Protein AF-L5LW87-F1 (afdb_monomer_lite)

pLDDT: mean 79.56, std 14.37, range [45.22, 96.38]

Sequence (84 aa):
MEMEVFLDVRIGDKDVGRIVIGLFGKVVPKTVDNFVALATGETVVHSIELQATDGHDRPLTDCSIVNSGKIDVKTPFVVEVPDW

Secondary structure (DSSP, 8-state):
-EEEEEEEEEETTEEEEEEEEEEE-S-TTHHHHHHHHHHHH-HHHHHHHTS-B-TTS-BSS-EEEEEEEEE--SS---------

InterPro domains:
  IPR002130 Cyclophilin-type peptidyl-prolyl cis-trans isomerase domain [PF00160] (7-40)
  IPR002130 Cyclophilin-type peptidyl-prolyl cis-trans isomerase domain [PS50072] (6-56)
  IPR029000 Cyclophilin-like domain superfamily [G3DSA:2.40.100.10] (1-44)
  IPR029000 Cyclophilin-like domain superfamily [SSF50891] (5-46)

Radius of gyration: 15.62 Å; chains: 1; bounding box: 29×25×45 Å

Foldseek 3Di:
DKKKKKFFKDWAPDGPGIDIQIDDDDDPPVVVVSVVCSCPPDPSNVVVVPADADPVRHGPIDMDGPDMDIDDDPDDDDDPDPDD

Structure (mmCIF, N/CA/C/O backbone):
data_AF-L5LW87-F1
#
_entry.id   AF-L5LW87-F1
#
loop_
_atom_site.group_PDB
_atom_site.id
_atom_site.type_symbol
_atom_site.label_atom_id
_atom_site.label_alt_id
_atom_site.label_comp_id
_atom_site.label_asym_id
_atom_site.label_entity_id
_atom_site.label_seq_id
_atom_site.pdbx_PDB_ins_code
_atom_site.Cartn_x
_atom_site.Cartn_y
_atom_site.Cartn_z
_atom_site.occupancy
_atom_site.B_iso_or_equiv
_atom_site.auth_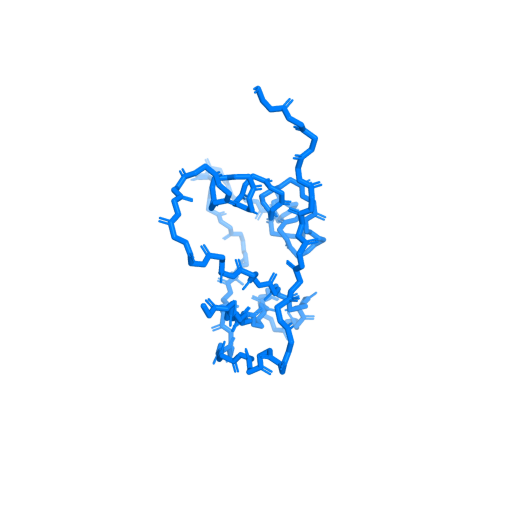seq_id
_atom_site.auth_comp_id
_atom_site.auth_asym_id
_atom_site.auth_atom_id
_atom_site.pdbx_PDB_model_num
ATOM 1 N N . MET A 1 1 ? -16.871 0.848 19.287 1.00 55.62 1 MET A N 1
ATOM 2 C CA . MET A 1 1 ? -16.941 -0.120 18.181 1.00 55.62 1 MET A CA 1
ATOM 3 C C . MET A 1 1 ? -15.633 0.012 17.457 1.00 55.62 1 MET A C 1
ATOM 5 O O . MET A 1 1 ? -15.273 1.129 17.097 1.00 55.62 1 MET A O 1
ATOM 9 N N . GLU A 1 2 ? -14.895 -1.076 17.385 1.00 68.12 2 GLU A N 1
ATOM 10 C CA . GLU A 1 2 ? -13.750 -1.143 16.495 1.00 68.12 2 GLU A CA 1
ATOM 11 C C . GLU A 1 2 ? -14.277 -1.571 15.137 1.00 68.12 2 GLU A C 1
ATOM 13 O O . GLU A 1 2 ? -15.288 -2.270 15.054 1.00 68.12 2 GLU A O 1
ATOM 18 N N . MET A 1 3 ? -13.675 -1.040 14.090 1.00 71.31 3 MET A N 1
ATOM 19 C CA . MET A 1 3 ? -14.018 -1.351 12.713 1.00 71.31 3 MET A CA 1
ATOM 20 C C . MET A 1 3 ? -12.712 -1.548 11.978 1.00 71.31 3 MET A C 1
ATOM 22 O O . MET A 1 3 ? -11.752 -0.837 12.252 1.00 71.31 3 MET A O 1
ATOM 26 N N . GLU A 1 4 ? -12.685 -2.446 11.016 1.00 83.19 4 GLU A N 1
ATOM 27 C CA . GLU A 1 4 ? -11.573 -2.528 10.084 1.00 83.19 4 GLU A CA 1
ATOM 28 C C . GLU A 1 4 ? -12.067 -2.168 8.691 1.00 83.19 4 GLU A C 1
ATOM 30 O O . GLU A 1 4 ? -13.225 -2.397 8.326 1.00 83.19 4 GLU A O 1
ATOM 35 N N . VAL A 1 5 ? -11.185 -1.576 7.901 1.00 84.06 5 VAL A N 1
ATOM 36 C CA . VAL A 1 5 ? -11.381 -1.423 6.462 1.00 84.06 5 VAL A CA 1
ATOM 37 C C . VAL A 1 5 ? -10.200 -2.032 5.736 1.00 84.06 5 VAL A C 1
ATOM 39 O O . VAL A 1 5 ? -9.105 -2.117 6.286 1.00 84.06 5 VAL A O 1
ATOM 42 N N . PHE A 1 6 ? -10.417 -2.456 4.499 1.00 89.81 6 PHE A N 1
ATOM 43 C CA . PHE A 1 6 ? -9.341 -2.950 3.655 1.00 89.81 6 PHE A CA 1
ATOM 44 C C . PHE A 1 6 ? -9.302 -2.232 2.316 1.00 89.81 6 PHE A C 1
ATOM 46 O O . PHE A 1 6 ? -10.341 -1.799 1.811 1.00 89.81 6 PHE A O 1
ATOM 53 N N . LEU A 1 7 ? -8.103 -2.165 1.743 1.00 92.81 7 LEU A N 1
ATOM 54 C CA . LEU A 1 7 ? -7.817 -1.654 0.409 1.00 92.81 7 LEU A CA 1
ATOM 55 C C . LEU A 1 7 ? -6.981 -2.701 -0.335 1.00 92.81 7 LEU A C 1
ATOM 57 O O . LEU A 1 7 ? -5.861 -2.989 0.079 1.00 92.81 7 LEU A O 1
ATOM 61 N N . ASP A 1 8 ? -7.507 -3.266 -1.418 1.00 93.94 8 ASP A N 1
ATOM 62 C CA . ASP A 1 8 ? -6.731 -4.111 -2.331 1.00 93.94 8 ASP A CA 1
ATOM 63 C C . ASP A 1 8 ? -6.040 -3.215 -3.354 1.00 93.94 8 ASP A C 1
ATOM 65 O O . ASP A 1 8 ? -6.699 -2.442 -4.055 1.00 93.94 8 ASP A O 1
ATOM 69 N N . VAL A 1 9 ? -4.717 -3.311 -3.433 1.00 94.81 9 VAL A N 1
ATOM 70 C CA . VAL A 1 9 ? -3.877 -2.433 -4.244 1.00 94.81 9 VAL A CA 1
ATOM 71 C C . VAL A 1 9 ? -3.307 -3.195 -5.433 1.00 94.81 9 VAL A C 1
ATOM 73 O O . VAL A 1 9 ? -2.827 -4.327 -5.312 1.00 94.81 9 VAL A O 1
ATOM 76 N N . ARG A 1 10 ? -3.323 -2.531 -6.588 1.00 96.38 10 ARG A N 1
ATOM 77 C CA . ARG A 1 10 ? -2.728 -2.983 -7.841 1.00 96.38 10 ARG A CA 1
ATOM 78 C C . ARG A 1 10 ? -1.742 -1.946 -8.357 1.00 96.38 10 ARG A C 1
ATO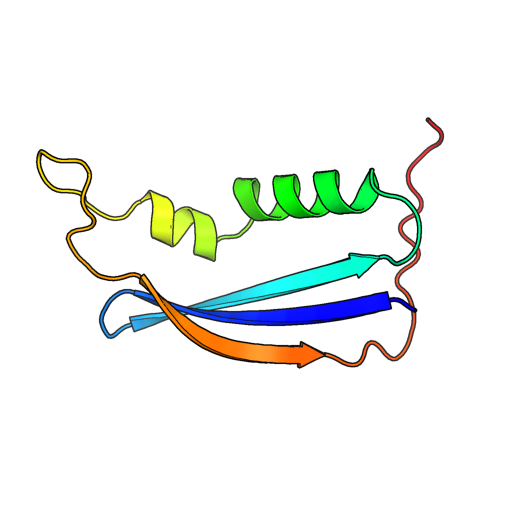M 80 O O . ARG A 1 10 ? -2.045 -0.757 -8.361 1.00 96.38 10 ARG A O 1
ATOM 87 N N . ILE A 1 11 ? -0.601 -2.419 -8.845 1.00 95.12 11 ILE A N 1
ATOM 88 C CA . ILE A 1 11 ? 0.389 -1.618 -9.564 1.00 95.12 11 ILE A CA 1
ATOM 89 C C . ILE A 1 11 ? 0.436 -2.120 -11.010 1.00 95.12 11 ILE A C 1
ATOM 91 O O . ILE A 1 11 ? 0.815 -3.267 -11.260 1.00 95.12 11 ILE A O 1
ATOM 95 N N . GLY A 1 12 ? 0.021 -1.281 -11.960 1.00 93.88 12 GLY A N 1
ATOM 96 C CA . GLY A 1 12 ? -0.175 -1.673 -13.356 1.00 93.88 12 GLY A CA 1
ATOM 97 C C . GLY A 1 12 ? -1.205 -2.796 -13.458 1.00 93.88 12 GLY A C 1
ATOM 98 O O . GLY A 1 12 ? -2.341 -2.636 -13.024 1.00 93.88 12 GLY A O 1
ATOM 99 N N . ASP A 1 13 ? -0.786 -3.957 -13.959 1.00 93.69 13 ASP A N 1
ATOM 100 C CA . ASP A 1 13 ? -1.634 -5.154 -14.063 1.00 93.69 13 ASP A CA 1
ATOM 101 C C . ASP A 1 13 ? -1.405 -6.167 -12.927 1.00 93.69 13 ASP A C 1
ATOM 103 O O . ASP A 1 13 ? -1.974 -7.260 -12.937 1.00 93.69 13 ASP A O 1
ATOM 107 N N . LYS A 1 14 ? -0.560 -5.839 -11.940 1.00 94.75 14 LYS A N 1
ATOM 108 C CA . LYS A 1 14 ? -0.171 -6.760 -10.867 1.00 94.75 14 LYS A CA 1
ATOM 109 C C . LYS A 1 14 ? -0.850 -6.413 -9.547 1.00 94.75 14 LYS A C 1
ATOM 111 O O . LYS A 1 14 ? -0.629 -5.336 -8.997 1.00 94.75 14 LYS A O 1
ATOM 116 N N . ASP A 1 15 ? -1.596 -7.364 -8.991 1.00 95.81 15 ASP A N 1
ATOM 117 C CA . ASP A 1 15 ? -2.086 -7.281 -7.612 1.00 95.81 15 ASP A CA 1
ATOM 118 C C . ASP A 1 15 ? -0.901 -7.375 -6.643 1.00 95.81 15 ASP A C 1
ATOM 120 O O . ASP A 1 15 ? -0.140 -8.347 -6.666 1.00 95.81 15 ASP A O 1
ATOM 124 N N . VAL A 1 16 ? -0.711 -6.339 -5.823 1.00 93.75 16 VAL A N 1
ATOM 125 C CA . VAL A 1 16 ? 0.459 -6.223 -4.935 1.00 93.75 16 VAL A CA 1
ATOM 126 C C . VAL A 1 16 ? 0.141 -6.526 -3.480 1.00 93.75 16 VAL A C 1
ATOM 128 O O . VAL A 1 16 ? 1.040 -6.905 -2.734 1.00 93.75 16 VAL A O 1
ATOM 131 N N . GLY A 1 17 ? -1.127 -6.434 -3.079 1.00 92.38 17 GLY A N 1
ATOM 132 C CA . GLY A 1 17 ? -1.564 -6.876 -1.761 1.00 92.38 17 GLY A CA 1
ATOM 133 C C . GLY A 1 17 ? -2.760 -6.104 -1.226 1.00 92.38 17 GLY A C 1
ATOM 134 O O . GLY A 1 17 ? -3.368 -5.295 -1.925 1.00 92.38 17 GLY A O 1
ATOM 135 N N . ARG A 1 18 ? -3.080 -6.369 0.040 1.00 91.81 18 ARG A N 1
ATOM 136 C CA . ARG A 1 18 ? -4.167 -5.736 0.785 1.00 91.81 18 ARG A CA 1
ATOM 137 C C . ARG A 1 18 ? -3.593 -4.949 1.951 1.00 91.81 18 ARG A C 1
ATOM 139 O O . ARG A 1 18 ? -2.856 -5.512 2.750 1.00 91.81 18 ARG A O 1
ATOM 146 N N . ILE A 1 19 ? -4.001 -3.695 2.084 1.00 89.06 19 ILE A N 1
ATOM 147 C CA . ILE A 1 19 ? -3.778 -2.889 3.284 1.00 89.06 19 ILE A CA 1
ATOM 148 C C . ILE A 1 19 ? -5.007 -3.054 4.178 1.00 89.06 19 ILE A C 1
ATOM 150 O O . ILE A 1 19 ? -6.126 -2.843 3.709 1.00 89.06 19 ILE A O 1
ATOM 154 N N . VAL A 1 20 ? -4.818 -3.430 5.445 1.00 84.94 20 VAL A N 1
ATOM 155 C CA . VAL A 1 20 ? -5.894 -3.508 6.449 1.00 84.94 20 VAL A CA 1
ATOM 156 C C . VAL A 1 20 ? -5.691 -2.401 7.473 1.00 84.94 20 VAL A C 1
ATOM 158 O O . VAL A 1 20 ? -4.612 -2.250 8.032 1.00 84.94 20 VAL A O 1
ATOM 161 N N . ILE A 1 21 ? -6.735 -1.612 7.711 1.00 81.38 21 ILE A N 1
ATOM 162 C CA . ILE A 1 21 ? -6.687 -0.434 8.571 1.00 81.38 21 ILE A CA 1
ATOM 163 C C . ILE A 1 21 ? -7.696 -0.608 9.700 1.00 81.38 21 ILE A C 1
ATOM 165 O O . ILE A 1 21 ? -8.909 -0.572 9.475 1.00 81.38 21 ILE A O 1
ATOM 169 N N . GLY A 1 22 ? -7.189 -0.758 10.923 1.00 77.44 22 GLY A N 1
ATOM 170 C CA . GLY A 1 22 ? -7.999 -0.695 12.136 1.00 77.44 22 GLY A CA 1
ATOM 171 C C . GLY A 1 22 ? -8.466 0.733 12.429 1.00 77.44 22 GLY A C 1
ATOM 172 O O . GLY A 1 22 ? -7.699 1.692 12.342 1.00 77.44 22 GLY A O 1
ATOM 173 N N . LEU A 1 23 ? -9.733 0.886 12.801 1.00 73.31 23 LEU A N 1
ATOM 174 C CA . LEU A 1 23 ? -10.369 2.139 13.194 1.00 73.31 23 LEU A CA 1
ATOM 175 C C . LEU A 1 23 ? -10.829 2.023 14.653 1.00 73.31 23 LEU A C 1
ATOM 177 O O . LEU A 1 23 ? -11.855 1.410 14.963 1.00 73.31 23 LEU A O 1
ATOM 181 N N . PHE A 1 24 ? -10.071 2.644 15.558 1.00 71.69 24 PHE A N 1
ATOM 182 C CA . PHE A 1 24 ? -10.374 2.673 16.989 1.00 71.69 24 PHE A CA 1
ATOM 183 C C . PHE A 1 24 ? -11.234 3.894 17.334 1.00 71.69 24 PHE A C 1
ATOM 185 O O . PHE A 1 24 ? -10.771 5.035 17.352 1.00 71.69 24 PHE A O 1
ATOM 192 N N . GLY A 1 25 ? -12.515 3.680 17.630 1.00 59.38 25 GLY A N 1
ATOM 193 C CA . GLY A 1 25 ? -13.407 4.774 18.010 1.00 59.38 25 GLY A CA 1
ATOM 194 C C . GLY A 1 25 ? -13.224 5.222 19.465 1.00 59.38 25 GLY A C 1
ATOM 195 O O . GLY A 1 25 ? -13.775 4.560 20.343 1.00 59.38 25 GLY A O 1
ATOM 196 N N . LYS A 1 26 ? -12.540 6.364 19.706 1.00 58.09 26 LYS A N 1
ATOM 197 C CA . LYS A 1 26 ? -13.098 7.539 20.440 1.00 58.09 26 LYS A CA 1
ATOM 198 C C . LYS A 1 26 ? -12.170 8.745 20.722 1.00 58.09 26 LYS A C 1
ATOM 200 O O . LYS A 1 26 ? -12.726 9.782 21.060 1.00 58.09 26 LYS A O 1
ATOM 205 N N . VAL A 1 27 ? -10.840 8.706 20.583 1.00 55.94 27 VAL A N 1
ATOM 206 C CA . VAL A 1 27 ? -9.975 9.907 20.759 1.00 55.94 27 VAL A CA 1
ATOM 207 C C . VAL A 1 27 ? -8.757 9.793 19.833 1.00 55.94 27 VAL A C 1
ATOM 209 O O . VAL A 1 27 ? -8.235 8.697 19.644 1.00 55.94 27 VAL A O 1
ATOM 212 N N . VAL A 1 28 ? -8.332 10.909 19.233 1.00 56.59 28 VAL A N 1
ATOM 213 C CA . VAL A 1 28 ? -7.472 10.978 18.031 1.00 56.59 28 VAL A CA 1
ATOM 214 C C . VAL A 1 28 ? -5.945 11.096 18.295 1.00 56.59 28 VAL A C 1
ATOM 216 O O . VAL A 1 28 ? -5.300 11.917 17.654 1.00 56.59 28 VAL A O 1
ATOM 219 N N . PRO A 1 29 ? -5.326 10.325 19.213 1.00 62.66 29 PRO A N 1
ATOM 220 C CA . PRO A 1 29 ? -3.904 9.969 19.071 1.00 62.66 29 PRO A CA 1
ATOM 221 C C . PRO A 1 29 ? -3.701 8.594 18.415 1.00 62.66 29 PRO A C 1
ATOM 223 O O . PRO A 1 29 ? -2.856 8.452 17.540 1.00 62.66 29 PRO A O 1
ATOM 226 N N . LYS A 1 30 ? -4.566 7.610 18.700 1.00 65.38 30 LYS A N 1
ATOM 227 C CA . LYS A 1 30 ? -4.441 6.242 18.149 1.00 65.38 30 LYS A CA 1
ATOM 228 C C . LYS A 1 30 ? -4.593 6.175 16.625 1.00 65.38 30 LYS A C 1
ATOM 230 O O . LYS A 1 30 ? -4.011 5.319 15.972 1.00 65.38 30 LYS A O 1
ATOM 235 N N . THR A 1 31 ? -5.370 7.089 16.043 1.00 67.88 31 THR A N 1
ATOM 236 C CA . THR A 1 31 ? -5.498 7.213 14.582 1.00 67.88 31 THR A CA 1
ATOM 237 C C . THR A 1 31 ? -4.196 7.688 13.937 1.00 67.88 31 THR A C 1
ATOM 239 O O . THR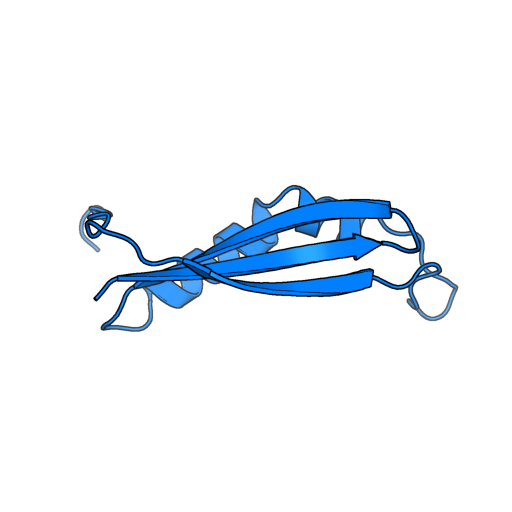 A 1 31 ? -3.877 7.250 12.835 1.00 67.88 31 THR A O 1
ATOM 242 N N . VAL A 1 32 ? -3.452 8.571 14.613 1.00 65.75 32 VAL A N 1
ATOM 243 C CA . VAL A 1 32 ? -2.169 9.086 14.118 1.00 65.75 32 VAL A CA 1
ATOM 244 C C . VAL A 1 32 ? -1.129 7.972 14.145 1.00 65.75 32 VAL A C 1
ATOM 246 O O . VAL A 1 32 ? -0.496 7.730 13.124 1.00 65.75 32 VAL A O 1
ATOM 249 N N . ASP A 1 33 ? -1.038 7.228 15.249 1.00 69.00 33 ASP A N 1
ATOM 250 C CA . ASP A 1 33 ? -0.126 6.084 15.360 1.00 69.00 33 ASP A CA 1
ATOM 251 C C . ASP A 1 33 ? -0.442 4.996 14.326 1.00 69.00 33 ASP A C 1
ATOM 253 O O . ASP A 1 33 ? 0.468 4.494 13.669 1.00 69.00 33 ASP A O 1
ATOM 257 N N . ASN A 1 34 ? -1.727 4.691 14.097 1.00 67.75 34 ASN A N 1
ATOM 258 C CA . ASN A 1 34 ? -2.132 3.770 13.031 1.00 67.75 34 ASN A CA 1
ATOM 259 C C . ASN A 1 34 ? -1.679 4.258 11.652 1.00 67.75 34 ASN A C 1
ATOM 261 O O . ASN A 1 34 ? -1.179 3.467 10.8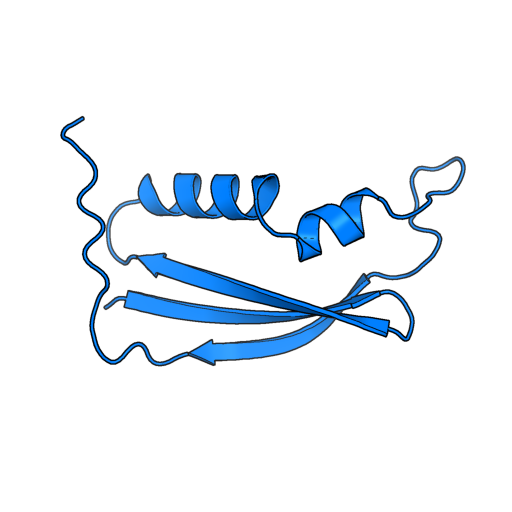59 1.00 67.75 34 ASN A O 1
ATOM 265 N N . PHE A 1 35 ? -1.838 5.547 11.348 1.00 70.69 35 PHE A N 1
ATOM 266 C CA . PHE A 1 35 ? -1.430 6.082 10.052 1.00 70.69 35 PHE A CA 1
ATOM 267 C C . PHE A 1 35 ? 0.094 6.067 9.876 1.00 70.69 35 PHE A C 1
ATOM 269 O O . PHE A 1 35 ? 0.578 5.709 8.806 1.00 70.69 35 PHE A O 1
ATOM 276 N N . VAL A 1 36 ? 0.853 6.391 10.928 1.00 69.19 36 VAL A N 1
ATOM 277 C CA . VAL A 1 36 ? 2.322 6.313 10.918 1.00 69.19 36 VAL A CA 1
ATOM 278 C C . VAL A 1 36 ? 2.787 4.868 10.741 1.00 69.19 36 VAL A C 1
ATOM 280 O O . VAL A 1 36 ? 3.658 4.618 9.912 1.00 69.19 36 VAL A O 1
ATOM 283 N N . ALA A 1 37 ? 2.189 3.908 11.450 1.00 70.75 37 ALA A N 1
ATOM 284 C CA . ALA A 1 37 ? 2.512 2.489 11.305 1.00 70.75 37 ALA A CA 1
ATOM 285 C C . ALA A 1 37 ? 2.221 1.974 9.887 1.00 70.75 37 ALA A C 1
ATOM 287 O O . ALA A 1 37 ? 3.055 1.290 9.301 1.00 70.75 37 ALA A O 1
ATOM 288 N N . LEU A 1 38 ? 1.087 2.361 9.295 1.00 72.38 38 LEU A N 1
ATOM 289 C CA . LEU A 1 38 ? 0.769 2.029 7.904 1.00 72.38 38 LEU A CA 1
ATOM 290 C C . LEU A 1 38 ? 1.789 2.631 6.932 1.00 72.38 38 LEU A C 1
ATOM 292 O O . LEU A 1 38 ? 2.302 1.926 6.067 1.00 72.38 38 LEU A O 1
ATOM 296 N N . ALA A 1 39 ? 2.113 3.915 7.095 1.00 64.69 39 ALA A N 1
ATOM 297 C CA . ALA A 1 39 ? 3.056 4.617 6.231 1.00 64.69 39 ALA A CA 1
ATOM 298 C C . ALA A 1 39 ? 4.494 4.080 6.340 1.00 64.69 39 ALA A C 1
ATOM 300 O O . ALA A 1 39 ? 5.259 4.218 5.396 1.00 64.69 39 ALA A O 1
ATOM 301 N N . THR A 1 40 ? 4.873 3.475 7.471 1.00 71.31 40 THR A N 1
ATOM 302 C CA . THR A 1 40 ? 6.261 3.047 7.733 1.00 71.31 40 THR A CA 1
ATOM 303 C C . THR A 1 40 ? 6.474 1.533 7.739 1.00 71.31 40 THR A C 1
ATOM 305 O O . THR A 1 40 ? 7.619 1.091 7.674 1.00 71.31 40 THR A O 1
ATOM 308 N N . GLY A 1 41 ? 5.410 0.729 7.830 1.00 66.62 41 GLY A N 1
ATOM 309 C CA . GLY A 1 41 ? 5.506 -0.711 8.095 1.00 66.62 41 GLY A CA 1
ATOM 310 C C . GLY A 1 41 ? 4.834 -1.626 7.072 1.00 66.62 41 GLY A C 1
ATOM 311 O O . GLY A 1 41 ? 5.129 -2.821 7.054 1.00 66.62 41 GLY A O 1
ATOM 312 N N . GLU A 1 42 ? 3.953 -1.112 6.209 1.00 80.94 42 GLU A N 1
ATOM 313 C CA . GLU A 1 42 ? 3.227 -1.965 5.265 1.00 80.94 42 GLU A CA 1
ATOM 314 C C . GLU A 1 42 ? 4.038 -2.257 4.001 1.00 80.94 42 GLU A C 1
ATOM 316 O O . GLU A 1 42 ? 4.458 -1.363 3.265 1.00 80.94 42 GLU A O 1
ATOM 321 N N . THR A 1 43 ? 4.195 -3.546 3.688 1.00 83.50 43 THR A N 1
ATOM 322 C CA . THR A 1 43 ? 4.949 -4.008 2.506 1.00 83.50 43 THR A CA 1
ATOM 323 C C . THR A 1 43 ? 4.366 -3.456 1.202 1.00 83.50 43 THR A C 1
ATOM 325 O O . THR A 1 43 ? 5.098 -3.197 0.244 1.00 83.50 43 THR A O 1
ATOM 328 N N . VAL A 1 44 ? 3.046 -3.242 1.161 1.00 85.31 44 VAL A N 1
ATOM 329 C CA . VAL A 1 44 ? 2.370 -2.628 0.013 1.00 85.31 44 VAL A CA 1
ATOM 330 C C . VAL A 1 44 ? 2.805 -1.172 -0.163 1.00 85.31 44 VAL A C 1
ATOM 332 O O . VAL A 1 44 ? 3.116 -0.783 -1.283 1.00 85.31 44 VAL A O 1
ATOM 335 N N . VAL A 1 45 ? 2.899 -0.389 0.918 1.00 87.38 45 VAL A N 1
ATOM 336 C CA . VAL A 1 45 ? 3.359 1.011 0.863 1.00 87.38 45 VAL A CA 1
ATOM 337 C C . VAL A 1 45 ? 4.801 1.069 0.378 1.00 87.38 45 VAL A C 1
ATOM 339 O O . VAL A 1 45 ? 5.098 1.800 -0.561 1.00 87.38 45 VAL A O 1
ATOM 342 N N . HIS A 1 46 ? 5.665 0.196 0.895 1.00 86.88 46 HIS A N 1
ATOM 343 C CA . HIS A 1 46 ? 7.046 0.116 0.425 1.00 86.88 46 HIS A CA 1
ATOM 344 C C . HIS A 1 46 ? 7.146 -0.258 -1.065 1.00 86.88 46 HIS A C 1
ATOM 346 O O . HIS A 1 46 ? 7.987 0.256 -1.798 1.00 86.88 46 HIS A O 1
ATOM 352 N N . SER A 1 47 ? 6.249 -1.123 -1.547 1.00 87.44 47 SER A N 1
ATOM 353 C CA . SER A 1 47 ? 6.186 -1.491 -2.968 1.00 87.44 47 SER A CA 1
ATOM 354 C C . SER A 1 47 ? 5.776 -0.318 -3.866 1.00 87.44 47 SER A C 1
ATOM 356 O O . SER A 1 47 ? 6.196 -0.271 -5.020 1.00 87.44 47 SER A O 1
ATOM 358 N N . ILE A 1 48 ? 4.970 0.614 -3.348 1.00 88.75 48 ILE A N 1
ATOM 359 C CA . ILE A 1 48 ? 4.577 1.848 -4.042 1.00 88.75 48 ILE A CA 1
ATOM 360 C C . ILE A 1 48 ? 5.738 2.851 -4.032 1.00 88.75 48 ILE A C 1
ATOM 362 O O . ILE A 1 48 ? 6.066 3.422 -5.066 1.00 88.75 48 ILE A O 1
ATOM 366 N N . GLU A 1 49 ? 6.402 3.037 -2.891 1.00 87.31 49 GLU A N 1
ATOM 367 C CA . GLU A 1 49 ? 7.532 3.970 -2.755 1.00 87.31 49 GLU A CA 1
ATOM 368 C C . GLU A 1 49 ? 8.734 3.598 -3.632 1.00 87.31 49 GLU A C 1
ATOM 370 O O . GLU A 1 49 ? 9.446 4.472 -4.118 1.00 87.31 49 GLU A O 1
ATOM 375 N N . LEU A 1 50 ? 8.961 2.302 -3.858 1.00 89.25 50 LEU A N 1
ATOM 376 C CA . LEU A 1 50 ? 10.046 1.806 -4.708 1.00 89.25 50 LEU A CA 1
ATOM 377 C C . LEU A 1 50 ? 9.724 1.848 -6.212 1.00 89.25 50 LEU A C 1
ATOM 379 O O . LEU A 1 50 ? 10.524 1.366 -7.022 1.00 89.25 50 LEU A O 1
ATOM 383 N N . GLN A 1 51 ? 8.568 2.383 -6.615 1.00 90.06 51 GLN A N 1
ATOM 384 C CA . GLN A 1 51 ? 8.244 2.520 -8.029 1.00 90.06 51 GLN A CA 1
ATOM 385 C C . GLN A 1 51 ? 9.163 3.533 -8.714 1.00 90.06 51 GLN A C 1
ATOM 387 O O . GLN A 1 51 ? 9.470 4.600 -8.191 1.00 90.06 51 GLN A O 1
ATOM 392 N N . ALA A 1 52 ? 9.578 3.206 -9.937 1.00 94.19 52 ALA A N 1
ATOM 393 C CA . ALA A 1 52 ? 10.339 4.132 -10.758 1.00 94.19 52 ALA A CA 1
ATOM 394 C C . ALA A 1 52 ? 9.479 5.347 -11.142 1.00 94.19 52 ALA A C 1
ATOM 396 O O . ALA A 1 52 ? 8.323 5.196 -11.559 1.00 94.19 52 ALA A O 1
ATOM 397 N N . THR A 1 53 ? 10.077 6.533 -11.051 1.00 94.50 53 THR A N 1
ATOM 398 C CA . THR A 1 53 ? 9.485 7.799 -11.482 1.00 94.50 53 THR A CA 1
ATOM 399 C C . THR A 1 53 ? 10.233 8.385 -12.678 1.00 94.50 53 THR A C 1
ATOM 401 O O . THR A 1 53 ? 11.376 8.022 -12.970 1.00 94.50 53 THR A O 1
ATOM 404 N N . ASP A 1 54 ? 9.564 9.261 -13.427 1.00 93.12 54 ASP A N 1
ATOM 405 C CA . ASP A 1 54 ? 10.202 10.057 -14.473 1.00 93.12 54 ASP A CA 1
ATOM 406 C C . ASP A 1 54 ? 10.901 11.310 -13.904 1.00 93.12 54 ASP A C 1
ATOM 408 O O . ASP A 1 54 ? 10.920 11.559 -12.700 1.00 93.12 54 ASP A O 1
ATOM 412 N N . GLY A 1 55 ? 11.473 12.147 -14.778 1.00 96.06 55 GLY A N 1
ATOM 413 C CA . GLY A 1 55 ? 12.154 13.385 -14.370 1.00 96.06 55 GLY A CA 1
ATOM 414 C C . GLY A 1 55 ? 11.258 14.455 -13.724 1.00 96.06 55 GLY A C 1
ATOM 415 O O . GLY A 1 55 ? 11.767 15.497 -13.317 1.00 96.06 55 GLY A O 1
ATOM 416 N N . HIS A 1 56 ? 9.946 14.224 -13.642 1.00 93.38 56 HIS A N 1
ATOM 417 C CA . HIS A 1 56 ? 8.962 15.088 -12.993 1.00 93.38 56 HIS A CA 1
ATOM 418 C C . HIS A 1 56 ? 8.333 14.433 -11.757 1.00 93.38 56 HIS A C 1
ATOM 420 O O . HIS A 1 56 ? 7.283 14.891 -11.310 1.00 93.38 56 HIS A O 1
ATOM 426 N N . ASP A 1 57 ? 8.959 13.381 -11.223 1.00 89.25 57 ASP A N 1
ATOM 427 C CA . ASP A 1 57 ? 8.477 12.621 -10.065 1.00 89.25 57 ASP A CA 1
ATOM 428 C C . ASP A 1 57 ? 7.102 11.967 -10.296 1.00 89.25 57 ASP A C 1
ATOM 430 O O . ASP A 1 57 ? 6.320 11.735 -9.376 1.00 89.25 57 ASP A O 1
ATOM 434 N N . ARG A 1 58 ? 6.774 11.672 -11.563 1.00 90.25 58 ARG A N 1
ATOM 435 C CA . ARG A 1 58 ? 5.538 10.966 -11.914 1.00 90.25 58 ARG A CA 1
ATOM 436 C C . ARG A 1 58 ? 5.803 9.465 -11.958 1.00 90.25 58 ARG A C 1
ATOM 438 O O . ARG A 1 58 ? 6.778 9.063 -12.599 1.00 90.25 58 ARG A O 1
ATOM 445 N N . PRO A 1 59 ? 4.946 8.628 -11.349 1.00 91.75 59 PRO A N 1
ATOM 446 C CA . PRO A 1 59 ? 5.073 7.179 -11.450 1.00 91.75 59 PRO A CA 1
ATOM 447 C C . PRO A 1 59 ? 5.076 6.728 -12.914 1.00 91.75 59 PRO A C 1
ATOM 449 O O . PRO A 1 59 ? 4.239 7.165 -13.703 1.00 91.75 59 PRO A O 1
ATOM 452 N N . LEU A 1 60 ? 5.982 5.817 -13.278 1.00 94.81 60 LEU A N 1
ATOM 453 C CA . LEU A 1 60 ? 5.965 5.179 -14.604 1.00 94.81 60 LEU A CA 1
ATOM 454 C C . LEU A 1 60 ? 4.826 4.162 -14.753 1.00 94.81 60 LEU A C 1
ATOM 456 O O . LEU A 1 60 ? 4.536 3.696 -15.854 1.00 94.81 60 LEU A O 1
ATOM 460 N N . THR A 1 61 ? 4.226 3.747 -13.642 1.00 94.38 61 THR A N 1
ATOM 461 C CA . THR A 1 61 ? 3.142 2.771 -13.609 1.00 94.38 61 THR A CA 1
ATOM 462 C C . THR A 1 61 ? 2.128 3.188 -12.564 1.00 94.3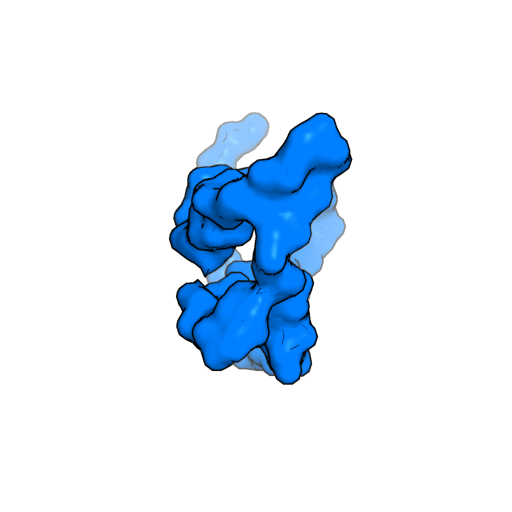8 61 THR A C 1
ATOM 464 O O . THR A 1 61 ? 2.492 3.443 -11.416 1.00 94.38 61 THR A O 1
ATOM 467 N N . ASP A 1 62 ? 0.861 3.199 -12.959 1.00 93.06 62 ASP A N 1
ATOM 468 C CA . ASP A 1 62 ? -0.224 3.603 -12.079 1.00 93.06 62 ASP A CA 1
ATOM 469 C C . ASP A 1 62 ? -0.396 2.623 -10.915 1.00 93.06 62 ASP A C 1
ATOM 471 O O . ASP A 1 62 ? -0.367 1.400 -11.084 1.00 93.06 62 ASP A O 1
ATOM 475 N N . CYS A 1 63 ? -0.623 3.181 -9.729 1.00 92.44 63 CYS A N 1
ATOM 476 C CA . CYS A 1 63 ? -1.053 2.453 -8.547 1.00 92.44 63 CYS A CA 1
ATOM 477 C C . CYS A 1 63 ? -2.531 2.767 -8.289 1.00 92.44 63 CYS A C 1
ATOM 479 O O . CYS A 1 63 ? -2.920 3.932 -8.205 1.00 92.44 63 CYS A O 1
ATOM 481 N N . SER A 1 64 ? -3.366 1.737 -8.160 1.00 94.69 64 SER A N 1
ATOM 482 C CA . SER A 1 64 ? -4.811 1.884 -7.978 1.00 94.69 64 SER A CA 1
ATOM 483 C C . SER A 1 64 ? -5.346 0.973 -6.880 1.00 94.69 64 SER A C 1
ATOM 485 O O . SER A 1 64 ? -4.853 -0.133 -6.658 1.00 94.69 64 SER A O 1
ATOM 487 N N . ILE A 1 65 ? -6.388 1.442 -6.196 1.00 95.44 65 ILE A N 1
ATOM 488 C CA . ILE A 1 65 ? -7.185 0.612 -5.296 1.00 95.44 65 ILE A CA 1
ATOM 489 C C . ILE A 1 65 ? -8.251 -0.065 -6.153 1.00 95.44 65 ILE A C 1
ATOM 491 O O . ILE A 1 65 ? -9.129 0.604 -6.698 1.00 95.44 65 ILE A O 1
ATOM 495 N N . VAL A 1 66 ? -8.169 -1.384 -6.283 1.00 96.38 66 VAL A N 1
ATOM 496 C CA . VAL A 1 66 ? -9.065 -2.169 -7.149 1.00 96.38 66 VAL A CA 1
ATOM 497 C C . VAL A 1 66 ? -10.274 -2.718 -6.403 1.00 96.38 66 VAL A C 1
ATOM 499 O O . VAL A 1 66 ? -11.268 -3.088 -7.023 1.00 96.38 66 VAL A O 1
ATOM 502 N N . ASN A 1 67 ? -10.209 -2.751 -5.073 1.00 94.88 67 ASN A N 1
ATOM 503 C CA . ASN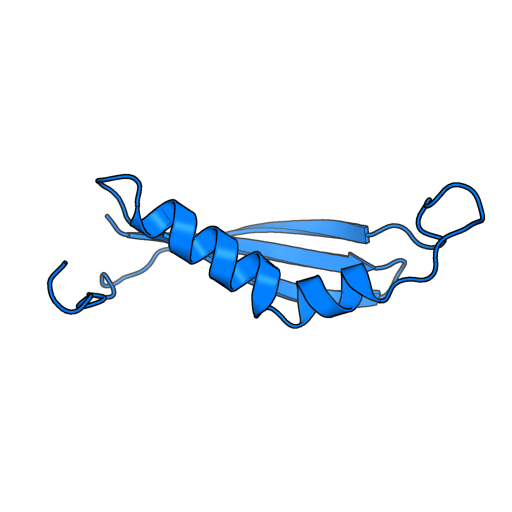 A 1 67 ? -11.319 -3.126 -4.213 1.00 94.88 67 ASN A CA 1
ATOM 504 C C . ASN A 1 67 ? -11.142 -2.499 -2.827 1.00 94.88 67 ASN A C 1
ATOM 506 O O . ASN A 1 67 ? -10.022 -2.321 -2.350 1.00 94.88 67 ASN A O 1
ATOM 510 N N . SER A 1 68 ? -12.248 -2.167 -2.171 1.00 94.81 68 SER A N 1
ATOM 511 C CA . SER A 1 68 ? -12.234 -1.713 -0.785 1.00 94.81 68 SER A CA 1
ATOM 512 C C . SER A 1 68 ? -13.504 -2.137 -0.069 1.00 94.81 68 SER A C 1
ATOM 514 O O . SER A 1 68 ? -14.547 -2.358 -0.685 1.00 94.81 68 SER A O 1
ATOM 516 N N . GLY A 1 69 ? -13.428 -2.255 1.250 1.00 90.00 69 GLY A N 1
ATOM 517 C CA . GLY A 1 69 ? -14.585 -2.653 2.031 1.00 90.00 69 GLY A CA 1
ATOM 518 C C . GLY A 1 69 ? -14.366 -2.545 3.526 1.00 90.00 69 GLY A C 1
ATOM 519 O O . GLY A 1 69 ? -13.304 -2.147 3.999 1.00 90.00 69 GLY A O 1
ATOM 520 N N . LYS A 1 70 ? -15.418 -2.896 4.262 1.00 88.62 70 LYS A N 1
ATOM 521 C CA . LYS A 1 70 ? -15.417 -2.975 5.722 1.00 88.62 70 LYS A CA 1
ATOM 522 C C . LYS A 1 70 ? -15.253 -4.426 6.146 1.00 88.62 70 LYS A C 1
ATOM 524 O O . LYS A 1 70 ? -15.796 -5.322 5.502 1.00 88.62 70 LYS A O 1
ATOM 529 N N . ILE A 1 71 ? -14.530 -4.631 7.234 1.00 85.19 71 ILE A N 1
ATOM 530 C CA . ILE A 1 71 ? -14.396 -5.912 7.910 1.00 85.19 71 ILE A CA 1
ATOM 531 C C . ILE A 1 71 ? -15.084 -5.760 9.262 1.00 85.19 71 ILE A C 1
ATOM 533 O O . ILE A 1 71 ? -14.721 -4.906 10.075 1.00 85.19 71 ILE A O 1
ATOM 537 N N . ASP A 1 72 ? -16.105 -6.584 9.480 1.00 78.94 72 ASP A N 1
ATOM 538 C CA . ASP A 1 72 ? -16.787 -6.655 10.765 1.00 78.94 72 ASP A CA 1
ATOM 539 C C . ASP A 1 72 ? -15.879 -7.371 11.767 1.00 78.94 72 ASP A C 1
ATOM 541 O O . ASP A 1 72 ? -15.729 -8.597 11.748 1.00 78.94 72 ASP A O 1
ATOM 545 N N . VAL A 1 73 ? -15.274 -6.603 12.669 1.00 69.31 73 VAL A N 1
ATOM 546 C CA . VAL A 1 73 ? -14.512 -7.164 13.784 1.00 69.31 73 VAL A CA 1
ATOM 547 C C . VAL A 1 73 ? -15.478 -7.637 14.870 1.00 69.31 73 VAL A C 1
ATOM 549 O O . VAL A 1 73 ? -16.219 -6.863 15.476 1.00 69.31 73 VAL A O 1
ATOM 552 N N . LYS A 1 74 ? -15.494 -8.954 15.104 1.00 67.62 74 LYS A N 1
ATOM 553 C CA . LYS A 1 74 ? -16.401 -9.599 16.071 1.00 67.62 74 LYS A CA 1
ATOM 554 C C . LYS A 1 74 ? -16.062 -9.265 17.525 1.00 67.62 74 LYS A C 1
ATOM 556 O O . LYS A 1 74 ? -16.940 -9.330 18.382 1.00 67.62 74 LYS A O 1
ATOM 561 N N . THR A 1 75 ? -14.811 -8.911 17.799 1.00 60.78 75 THR A N 1
ATOM 562 C CA . THR A 1 75 ? -14.310 -8.572 19.134 1.00 60.78 75 THR A CA 1
ATOM 563 C C . THR A 1 75 ? -13.290 -7.443 19.030 1.00 60.78 75 THR A C 1
ATOM 565 O O . THR A 1 75 ? -12.386 -7.556 18.203 1.00 60.78 75 THR A O 1
ATOM 568 N N . PRO A 1 76 ? -13.411 -6.383 19.848 1.00 61.31 76 PRO A N 1
ATOM 569 C CA . PRO A 1 76 ? -12.426 -5.312 19.880 1.00 61.31 76 PRO A CA 1
ATOM 570 C C . PRO A 1 76 ? -11.055 -5.827 20.349 1.00 61.31 76 PRO A C 1
ATOM 572 O O . PRO A 1 76 ? -10.963 -6.571 21.327 1.00 61.31 76 PRO A O 1
ATOM 575 N N . PHE A 1 77 ? -10.003 -5.432 19.641 1.00 57.78 77 PHE A N 1
ATOM 576 C CA . PHE A 1 77 ? -8.606 -5.590 19.994 1.00 57.78 77 PHE A CA 1
ATOM 577 C C . PHE A 1 77 ? -8.207 -4.497 20.995 1.00 57.78 77 PHE A C 1
ATOM 579 O O . PHE A 1 77 ? -7.978 -3.336 20.653 1.00 57.78 77 PHE A O 1
ATOM 586 N N . VAL A 1 78 ? -8.098 -4.868 22.271 1.00 56.28 78 VAL A N 1
ATOM 587 C CA . VAL A 1 78 ? -7.603 -3.961 23.312 1.00 56.28 78 VAL A CA 1
ATOM 588 C C . VAL A 1 78 ? -6.094 -3.785 23.128 1.00 56.28 78 VAL A C 1
ATOM 590 O O . VAL A 1 78 ? -5.307 -4.602 23.595 1.00 56.28 78 VAL A O 1
ATOM 593 N N . VAL A 1 79 ? -5.675 -2.714 22.446 1.00 55.28 79 VAL A N 1
ATOM 594 C CA . VAL A 1 79 ? -4.277 -2.260 22.514 1.00 55.28 79 VAL A CA 1
ATOM 595 C C . VAL A 1 79 ? -4.086 -1.559 23.858 1.00 55.28 79 VAL A C 1
ATOM 597 O O . VAL A 1 79 ? -4.508 -0.406 24.027 1.00 55.28 79 VAL A O 1
ATOM 600 N N . GLU A 1 80 ? -3.476 -2.260 24.812 1.00 53.25 80 GLU A N 1
ATOM 601 C CA . GLU A 1 80 ? -2.893 -1.643 26.002 1.00 53.25 80 GLU A CA 1
ATOM 602 C C . GLU A 1 80 ? -1.683 -0.824 25.551 1.00 53.25 80 GLU A C 1
ATOM 604 O O . GLU A 1 80 ? -0.634 -1.362 25.204 1.00 53.25 80 GLU A O 1
ATOM 609 N N . VAL A 1 81 ? -1.864 0.492 25.477 1.00 62.47 81 VAL A N 1
ATOM 610 C CA . VAL A 1 81 ? -0.745 1.415 25.293 1.00 62.47 81 VAL A CA 1
ATOM 611 C C . VAL A 1 81 ? -0.215 1.685 26.702 1.00 62.47 81 VAL A C 1
ATOM 613 O O . VAL A 1 81 ? -1.007 2.168 27.517 1.00 62.47 81 VAL A O 1
ATOM 616 N N . PRO A 1 82 ? 1.049 1.338 27.020 1.00 45.22 82 PRO A N 1
ATOM 617 C CA . PRO A 1 82 ? 1.642 1.643 28.316 1.00 45.22 82 PRO A CA 1
ATOM 618 C C . PRO A 1 82 ? 1.483 3.132 28.617 1.00 45.22 82 PRO A C 1
ATOM 620 O O . PRO A 1 82 ? 1.626 3.951 27.707 1.00 45.22 82 PRO A O 1
ATOM 623 N N . ASP A 1 83 ? 1.131 3.436 29.865 1.00 61.03 83 ASP A N 1
ATOM 624 C CA . ASP A 1 83 ? 0.703 4.755 30.325 1.00 61.03 83 ASP A CA 1
ATOM 625 C C . ASP A 1 83 ? 1.577 5.901 29.783 1.00 61.03 83 ASP A C 1
ATOM 627 O O . ASP A 1 83 ? 2.809 5.859 29.836 1.00 61.03 83 ASP A O 1
ATOM 631 N N . TRP A 1 84 ? 0.886 6.906 29.247 1.00 56.34 84 TRP A N 1
ATOM 632 C CA . TRP A 1 84 ? 1.395 8.203 28.806 1.00 56.34 84 TRP A CA 1
ATOM 633 C C . TRP A 1 84 ? 1.549 9.157 29.991 1.00 56.34 84 TRP A C 1
ATOM 635 O O . TRP A 1 84 ? 0.675 9.136 30.889 1.00 56.34 84 TRP A O 1
#

Organism: Myotis davidii (NCBI:txid225400)